Protein AF-A0A946E7L5-F1 (afdb_monomer_lite)

Secondary structure (DSSP, 8-state):
-TTSTTTT--S--SEEEEEETTEEEEEE-------PPPGGGGSPPTTPPP--HHHHHHHHHHHHHTT-

Foldseek 3Di:
DCPDPCNVPPDDDQWDWDQDPNDIDTDHHPDDDDDDDDPCVPDDDPPDDDDDPVVVVVVVVVVSVVVD

Radius of gyration: 15.62 Å; chains: 1; bounding box: 31×29×39 Å

Sequence (68 aa):
NWCNQFSDLDAVLLEYELKQYGLRLKLRANTIEEGSIQDSSFEIPTGFKLVSIEEMVYQFEEVFKNFQ

Structure (mmCIF, N/CA/C/O backbone):
data_AF-A0A946E7L5-F1
#
_entry.id   AF-A0A946E7L5-F1
#
loop_
_atom_site.gr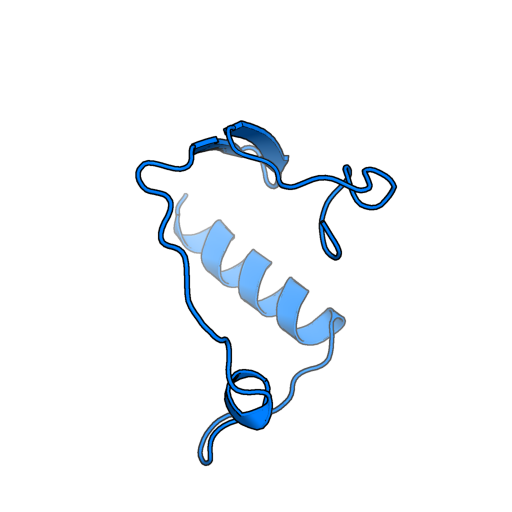oup_PDB
_atom_site.id
_atom_site.type_symbol
_atom_site.label_atom_id
_atom_site.label_alt_id
_atom_site.label_comp_id
_atom_site.label_asym_id
_atom_site.label_entity_id
_atom_site.label_seq_id
_atom_site.pdbx_PDB_ins_code
_atom_site.Cartn_x
_atom_site.Cartn_y
_atom_site.Cartn_z
_atom_site.occupancy
_atom_site.B_iso_or_equiv
_atom_site.auth_seq_id
_atom_site.auth_comp_id
_atom_site.auth_asym_id
_atom_site.auth_atom_id
_atom_site.pdbx_PDB_model_num
ATOM 1 N N . ASN A 1 1 ? 2.553 2.618 -4.815 1.00 70.25 1 ASN A N 1
ATOM 2 C CA . ASN A 1 1 ? 2.569 2.909 -3.357 1.00 70.25 1 ASN A CA 1
ATOM 3 C C . ASN A 1 1 ? 1.173 3.243 -2.819 1.00 70.25 1 ASN A C 1
ATOM 5 O O . ASN A 1 1 ? 0.983 4.229 -2.126 1.00 70.25 1 ASN A O 1
ATOM 9 N N . TRP A 1 2 ? 0.175 2.416 -3.140 1.00 62.31 2 TRP A N 1
ATOM 10 C CA . TRP A 1 2 ? -1.251 2.776 -3.082 1.00 62.31 2 TRP A CA 1
ATOM 11 C C . TRP A 1 2 ? -1.847 3.035 -1.686 1.00 62.31 2 TRP A C 1
ATOM 13 O O . TRP A 1 2 ? -2.882 3.680 -1.590 1.00 62.31 2 TRP A O 1
ATOM 23 N N . CYS A 1 3 ? -1.212 2.557 -0.612 1.00 67.19 3 CYS A N 1
ATOM 24 C CA . CYS A 1 3 ? -1.741 2.636 0.754 1.00 67.19 3 CYS A CA 1
ATOM 25 C C . CYS A 1 3 ? -0.833 3.401 1.735 1.00 67.19 3 CYS A C 1
ATOM 27 O O . CYS A 1 3 ? -0.947 3.230 2.948 1.00 67.19 3 CYS A O 1
ATOM 29 N N . ASN A 1 4 ? 0.100 4.220 1.240 1.00 76.50 4 ASN A N 1
ATOM 30 C CA . ASN A 1 4 ? 0.988 5.011 2.091 1.00 76.50 4 ASN A CA 1
ATOM 31 C C . ASN A 1 4 ? 1.205 6.430 1.540 1.00 76.50 4 ASN A C 1
ATOM 33 O O . ASN A 1 4 ? 0.753 6.763 0.450 1.00 76.50 4 ASN A O 1
ATOM 37 N N . GLN A 1 5 ? 1.916 7.264 2.304 1.00 80.38 5 GLN A N 1
ATOM 38 C CA . GLN A 1 5 ? 2.178 8.681 1.998 1.00 80.38 5 GLN A CA 1
ATOM 39 C C . GLN A 1 5 ? 2.989 8.937 0.712 1.00 80.38 5 GLN A C 1
ATOM 41 O O . GLN A 1 5 ? 3.240 10.086 0.366 1.00 80.38 5 GLN A O 1
ATOM 46 N N . PHE A 1 6 ? 3.445 7.886 0.031 1.00 86.06 6 PHE A N 1
ATOM 47 C CA . PHE A 1 6 ? 4.208 7.964 -1.211 1.00 86.06 6 PHE A CA 1
ATOM 48 C C . PHE A 1 6 ? 3.353 7.575 -2.427 1.00 86.06 6 PHE A C 1
ATOM 50 O O . PHE A 1 6 ? 3.906 7.168 -3.449 1.00 86.06 6 PHE A O 1
ATOM 57 N N . SER A 1 7 ? 2.019 7.656 -2.320 1.00 85.75 7 SER A N 1
ATOM 58 C CA . SER A 1 7 ? 1.052 7.291 -3.370 1.00 85.75 7 SER A CA 1
ATOM 59 C C . SER A 1 7 ? 1.331 7.942 -4.719 1.00 85.75 7 SER A C 1
ATOM 61 O O . SER A 1 7 ? 1.157 7.289 -5.743 1.00 85.75 7 SER A O 1
ATOM 63 N N . ASP A 1 8 ? 1.816 9.181 -4.702 1.00 88.38 8 ASP A N 1
ATOM 64 C CA . ASP A 1 8 ? 2.052 10.001 -5.896 1.00 88.38 8 ASP A CA 1
ATOM 65 C C . ASP A 1 8 ? 3.367 9.649 -6.608 1.00 88.38 8 ASP A C 1
ATOM 67 O O . ASP A 1 8 ? 3.677 10.172 -7.677 1.00 88.38 8 ASP A O 1
ATOM 71 N N . LEU A 1 9 ? 4.172 8.776 -6.001 1.00 88.44 9 LEU A N 1
ATOM 72 C CA . LEU A 1 9 ? 5.461 8.366 -6.527 1.00 88.44 9 LEU A CA 1
ATOM 73 C C . LEU A 1 9 ? 5.264 7.194 -7.496 1.00 88.44 9 LEU A C 1
ATOM 75 O O . LEU A 1 9 ? 4.974 6.072 -7.067 1.00 88.44 9 LEU A O 1
ATOM 79 N N . ASP A 1 10 ? 5.467 7.452 -8.789 1.00 86.69 10 ASP A N 1
ATOM 80 C CA . ASP A 1 10 ? 5.445 6.443 -9.858 1.00 86.69 10 ASP A CA 1
ATOM 81 C C . ASP A 1 10 ? 6.772 5.663 -9.921 1.00 86.69 10 ASP A C 1
ATOM 83 O O . ASP A 1 10 ? 7.517 5.687 -10.899 1.00 86.69 10 ASP A O 1
ATOM 87 N N . ALA A 1 11 ? 7.132 5.046 -8.794 1.00 86.75 11 ALA A N 1
ATOM 88 C CA . ALA A 1 11 ? 8.279 4.154 -8.678 1.00 86.75 11 ALA A CA 1
ATOM 89 C C . ALA A 1 11 ? 8.099 3.162 -7.520 1.00 86.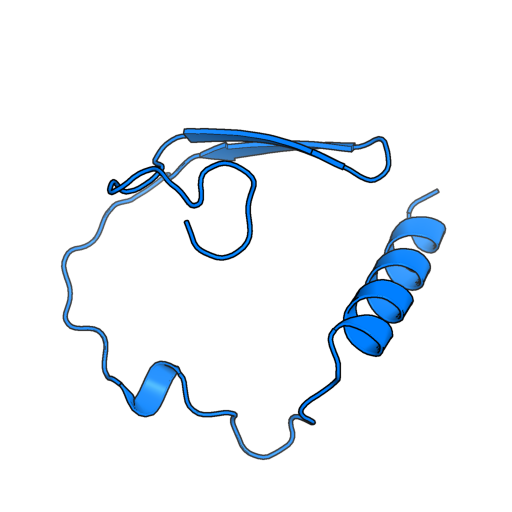75 11 ALA A C 1
ATOM 91 O O . ALA A 1 11 ? 7.225 3.305 -6.656 1.00 86.75 11 ALA A O 1
ATOM 92 N N . VAL A 1 12 ? 8.966 2.151 -7.485 1.00 86.06 12 VAL A N 1
ATOM 93 C CA . VAL A 1 12 ? 8.987 1.123 -6.440 1.00 86.06 12 VAL A CA 1
ATOM 94 C C . VAL A 1 12 ? 9.867 1.574 -5.273 1.00 86.06 12 VAL A C 1
ATOM 96 O O . VAL A 1 12 ? 11.030 1.931 -5.458 1.00 86.06 12 VAL A O 1
ATOM 99 N N . LEU A 1 13 ? 9.324 1.539 -4.053 1.00 89.62 13 LEU A N 1
ATOM 100 C CA . LEU A 1 13 ? 10.080 1.854 -2.840 1.00 89.62 13 LEU A CA 1
ATOM 101 C C . LEU A 1 13 ? 10.965 0.670 -2.432 1.00 89.62 13 LEU A C 1
ATOM 103 O O . LEU A 1 13 ? 10.460 -0.410 -2.139 1.00 89.62 13 LEU A O 1
ATOM 107 N N . LEU A 1 14 ? 12.279 0.893 -2.354 1.00 91.50 14 LEU A N 1
ATOM 108 C CA . LEU A 1 14 ? 13.243 -0.110 -1.875 1.00 91.50 14 LEU A CA 1
ATOM 109 C C . LEU A 1 14 ? 13.623 0.077 -0.401 1.00 91.50 14 LEU A C 1
ATOM 111 O O . LEU A 1 14 ? 13.979 -0.883 0.275 1.00 91.50 14 LEU A O 1
ATOM 115 N N . GLU A 1 15 ? 13.537 1.298 0.120 1.00 92.94 15 GLU A N 1
ATOM 116 C CA . GLU A 1 15 ? 13.696 1.592 1.543 1.00 92.94 15 GLU A CA 1
ATOM 117 C C . GLU A 1 15 ? 12.825 2.801 1.895 1.00 92.94 15 GLU A C 1
ATOM 119 O O . GLU A 1 15 ? 12.828 3.798 1.173 1.00 92.94 15 GLU A O 1
ATOM 124 N N . TYR A 1 16 ? 12.070 2.716 2.989 1.00 90.06 16 TYR A N 1
ATOM 125 C CA . TYR A 1 16 ? 11.304 3.843 3.514 1.00 90.06 16 TYR A CA 1
ATOM 126 C C . TYR A 1 16 ? 11.037 3.694 5.013 1.00 90.06 16 TYR A C 1
ATOM 128 O O . TYR A 1 16 ? 11.134 2.611 5.595 1.00 90.06 16 TYR A O 1
ATOM 136 N N . GLU A 1 17 ? 10.708 4.814 5.648 1.00 90.31 17 GLU A N 1
ATOM 137 C CA . GLU A 1 17 ? 10.398 4.880 7.070 1.00 90.31 17 GLU A CA 1
ATOM 138 C C . GLU A 1 17 ? 9.008 5.475 7.285 1.00 90.31 17 GLU A C 1
ATOM 140 O O . GLU A 1 17 ? 8.633 6.456 6.639 1.00 90.31 17 GLU A O 1
ATOM 145 N N . LEU A 1 18 ? 8.259 4.890 8.217 1.00 87.19 18 LEU A N 1
ATOM 146 C CA . LEU A 1 18 ? 6.959 5.375 8.659 1.00 87.19 18 LEU A CA 1
ATOM 147 C C . LEU A 1 18 ? 6.964 5.588 10.172 1.00 87.19 18 LEU A C 1
ATOM 149 O O . LEU A 1 18 ? 7.553 4.811 10.926 1.00 87.19 18 LEU A O 1
ATOM 153 N N . LYS A 1 19 ? 6.255 6.626 10.615 1.00 85.44 19 LYS A N 1
ATOM 154 C CA . LYS A 1 19 ? 5.929 6.845 12.026 1.00 85.44 19 LYS A CA 1
ATOM 155 C C . LYS A 1 19 ? 4.421 6.734 12.186 1.00 85.44 19 LYS A C 1
ATOM 157 O O . LYS A 1 19 ? 3.702 7.618 11.731 1.00 85.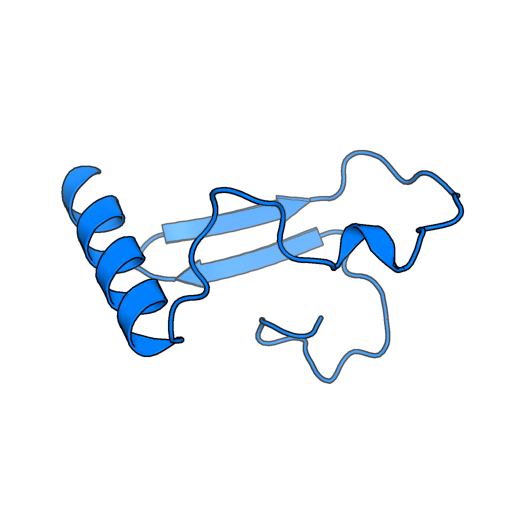44 19 LYS A O 1
ATOM 162 N N . GLN A 1 20 ? 3.949 5.648 12.787 1.00 79.75 20 GLN A N 1
ATOM 163 C CA . GLN A 1 20 ? 2.523 5.408 13.028 1.00 79.75 20 GLN A CA 1
ATOM 164 C C . GLN A 1 20 ? 2.330 4.724 14.377 1.00 79.75 20 GLN A C 1
ATOM 166 O O . GLN A 1 20 ? 3.173 3.932 14.789 1.00 79.75 20 GLN A O 1
ATOM 171 N N . TYR A 1 21 ? 1.238 5.055 15.072 1.00 76.69 21 TYR A N 1
ATOM 172 C CA . TYR A 1 21 ? 0.889 4.476 16.378 1.00 76.69 21 TYR A CA 1
ATOM 173 C C . TYR A 1 21 ? 2.019 4.564 17.426 1.00 76.69 21 TYR A C 1
ATOM 175 O O . TYR A 1 21 ? 2.207 3.665 18.235 1.00 76.69 21 TYR A O 1
ATOM 183 N N . GLY A 1 22 ? 2.827 5.632 17.383 1.00 80.69 22 GLY A N 1
ATOM 184 C CA . GLY A 1 22 ? 3.997 5.803 18.260 1.00 80.69 22 GLY A CA 1
ATOM 185 C C . GLY A 1 22 ? 5.209 4.928 17.905 1.00 80.69 22 GLY A C 1
ATOM 186 O O . GLY A 1 22 ? 6.260 5.061 18.529 1.00 80.69 22 GLY A O 1
ATOM 187 N N . LEU A 1 23 ? 5.101 4.083 16.878 1.00 80.38 23 LEU A N 1
ATOM 188 C CA . LEU A 1 23 ? 6.159 3.201 16.400 1.00 80.38 23 LEU A CA 1
ATOM 189 C C . LEU A 1 23 ? 6.901 3.825 15.215 1.00 80.38 23 LEU A C 1
ATOM 191 O O . LEU A 1 23 ? 6.312 4.469 14.344 1.00 80.38 23 LEU A O 1
ATOM 195 N N . ARG A 1 24 ? 8.216 3.596 15.168 1.00 88.38 24 ARG A N 1
ATOM 196 C CA . ARG A 1 24 ? 9.072 3.915 14.020 1.00 88.38 24 ARG A CA 1
ATOM 197 C C . ARG A 1 24 ? 9.333 2.631 13.238 1.00 88.38 24 ARG A C 1
ATOM 199 O O . ARG A 1 24 ? 10.115 1.790 13.674 1.00 88.38 24 ARG A O 1
ATOM 206 N N . LEU A 1 25 ? 8.688 2.495 12.087 1.00 86.31 25 LEU A N 1
ATOM 207 C CA . LEU A 1 25 ? 8.817 1.338 11.208 1.00 86.31 25 LEU A CA 1
ATOM 208 C C . LEU A 1 25 ? 9.808 1.664 10.092 1.00 86.31 25 LEU A C 1
ATOM 210 O O . LEU A 1 25 ? 9.555 2.558 9.285 1.00 86.31 25 LEU A O 1
ATOM 214 N N . LYS A 1 26 ? 10.926 0.937 10.032 1.00 91.25 26 LYS A N 1
ATOM 215 C CA . LYS A 1 26 ? 11.873 1.003 8.914 1.00 91.25 26 LYS A CA 1
ATOM 216 C C . LYS A 1 26 ? 11.695 -0.231 8.036 1.00 91.25 26 LYS A C 1
ATOM 218 O O . LYS A 1 26 ? 11.932 -1.345 8.496 1.00 91.25 26 LYS A O 1
ATOM 223 N N . LEU A 1 27 ? 11.304 -0.023 6.783 1.00 89.38 27 LEU A N 1
ATOM 224 C CA . LEU A 1 27 ? 11.105 -1.085 5.804 1.00 89.38 27 LEU A CA 1
ATOM 225 C C . LEU A 1 27 ? 12.203 -1.011 4.746 1.00 89.38 27 LEU A C 1
ATOM 227 O O . LEU A 1 27 ? 12.487 0.063 4.215 1.00 89.38 27 LEU A O 1
ATOM 231 N N . ARG A 1 28 ? 12.826 -2.154 4.454 1.00 94.75 28 ARG A N 1
ATOM 232 C CA . ARG A 1 28 ? 13.895 -2.290 3.462 1.00 94.75 28 ARG A CA 1
ATOM 233 C C . ARG A 1 28 ? 13.694 -3.573 2.666 1.00 94.75 28 ARG A C 1
ATOM 235 O O . ARG A 1 28 ? 13.524 -4.641 3.251 1.00 94.75 28 ARG A O 1
ATOM 242 N N . ALA A 1 29 ? 13.743 -3.462 1.346 1.00 93.00 29 ALA A N 1
ATOM 243 C CA . ALA A 1 29 ? 13.776 -4.602 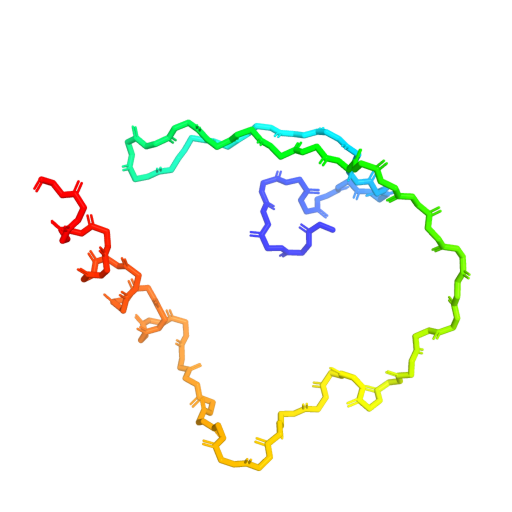0.448 1.00 93.00 29 ALA A CA 1
ATOM 244 C C . ALA A 1 29 ? 15.123 -5.325 0.593 1.00 93.00 29 ALA A C 1
ATOM 246 O O . ALA A 1 29 ? 16.187 -4.723 0.441 1.00 93.00 29 ALA A O 1
ATOM 247 N N . ASN A 1 30 ? 15.070 -6.620 0.898 1.00 94.56 30 ASN A N 1
ATOM 248 C CA . ASN A 1 30 ? 16.265 -7.457 1.030 1.00 94.56 30 ASN A CA 1
ATOM 249 C C . ASN A 1 30 ? 16.597 -8.204 -0.269 1.00 94.56 30 ASN A C 1
ATOM 251 O O . ASN A 1 30 ? 17.741 -8.602 -0.476 1.00 94.56 30 ASN A O 1
ATOM 255 N N . THR A 1 31 ? 15.608 -8.408 -1.140 1.00 92.88 31 THR A N 1
ATOM 256 C CA . THR A 1 31 ? 15.741 -9.161 -2.393 1.00 92.88 31 THR A CA 1
ATOM 257 C C . THR A 1 31 ? 14.750 -8.614 -3.416 1.00 92.88 31 THR A C 1
ATOM 259 O O . THR A 1 31 ? 13.684 -8.123 -3.040 1.00 92.88 31 THR A O 1
ATOM 262 N N . ILE A 1 32 ? 15.126 -8.666 -4.693 1.00 89.69 32 ILE A N 1
ATOM 263 C CA . ILE A 1 32 ? 14.285 -8.297 -5.832 1.00 89.69 32 ILE A CA 1
ATOM 264 C C . ILE A 1 32 ? 14.297 -9.491 -6.782 1.00 89.69 32 ILE A C 1
ATOM 266 O O . ILE A 1 32 ? 15.369 -9.938 -7.187 1.00 89.69 32 ILE A O 1
ATOM 270 N N . GLU A 1 33 ? 13.115 -9.999 -7.108 1.00 90.06 33 GLU A N 1
ATOM 271 C CA . GLU A 1 33 ? 12.925 -11.113 -8.034 1.00 90.06 33 GLU A CA 1
ATOM 272 C C . GLU A 1 33 ? 12.016 -10.656 -9.173 1.00 90.06 33 GLU A C 1
ATOM 274 O O . GLU A 1 33 ? 10.987 -10.018 -8.945 1.00 90.06 33 GLU A O 1
ATOM 279 N N . GLU A 1 34 ? 12.405 -10.972 -10.405 1.00 86.75 34 GLU A N 1
ATOM 280 C CA . GLU A 1 34 ? 11.574 -10.730 -11.579 1.00 86.75 34 GLU A CA 1
ATOM 281 C C . GLU A 1 34 ? 10.651 -11.930 -11.800 1.00 86.75 34 GLU A C 1
ATOM 283 O O . GLU A 1 34 ? 11.092 -13.079 -11.827 1.00 86.75 34 GLU A O 1
ATOM 288 N N . GLY A 1 35 ? 9.358 -11.670 -11.972 1.00 84.88 35 GLY A N 1
ATOM 289 C CA . GLY A 1 35 ? 8.367 -12.720 -12.160 1.00 84.88 35 GLY A CA 1
ATOM 290 C C . GLY A 1 35 ? 7.050 -12.185 -12.702 1.00 84.88 35 GLY A C 1
ATOM 291 O O . GLY A 1 35 ? 6.772 -10.987 -12.656 1.00 84.88 35 GLY A O 1
ATOM 292 N N . SER A 1 36 ? 6.230 -13.093 -13.230 1.00 84.75 36 SER A N 1
ATOM 293 C CA . SER A 1 36 ? 4.857 -12.783 -13.622 1.00 84.75 36 SER A CA 1
ATOM 294 C C . SER A 1 36 ? 3.945 -12.947 -12.409 1.00 84.75 36 SER A C 1
ATOM 296 O O . SER A 1 36 ? 3.917 -14.007 -11.785 1.00 84.75 36 SER A O 1
ATOM 298 N N . ILE A 1 37 ? 3.208 -11.890 -12.076 1.00 84.06 37 ILE A N 1
ATOM 299 C CA . ILE A 1 37 ? 2.151 -11.935 -11.066 1.00 84.06 37 ILE A CA 1
ATOM 300 C C . ILE A 1 37 ? 0.866 -12.358 -11.777 1.00 84.06 37 ILE A C 1
ATOM 302 O O . ILE A 1 37 ? 0.490 -11.752 -12.777 1.00 84.06 37 ILE A O 1
ATOM 306 N N . GLN A 1 38 ? 0.208 -13.405 -11.280 1.00 87.62 38 GLN A N 1
ATOM 307 C CA . GLN A 1 38 ? -1.100 -13.818 -11.790 1.00 87.62 38 GLN A CA 1
ATOM 308 C C . GLN A 1 38 ? -2.199 -12.961 -11.159 1.00 87.62 38 GLN A C 1
ATOM 310 O O . GLN A 1 38 ? -2.204 -12.798 -9.938 1.00 87.62 38 GLN A O 1
ATOM 315 N N . ASP A 1 39 ? -3.155 -12.482 -11.957 1.00 84.75 39 ASP A N 1
ATOM 316 C CA . ASP A 1 39 ? -4.269 -11.639 -11.485 1.00 84.75 39 ASP A CA 1
ATOM 317 C C . ASP A 1 39 ? -5.107 -12.310 -10.386 1.00 84.75 39 ASP A C 1
ATOM 319 O O . ASP A 1 39 ? -5.571 -11.648 -9.459 1.00 84.75 39 ASP A O 1
ATOM 323 N N . SER A 1 40 ? -5.214 -13.642 -10.417 1.00 86.62 40 SER A N 1
ATOM 324 C CA . SER A 1 40 ? -5.885 -14.435 -9.379 1.00 86.62 40 SER A CA 1
ATOM 325 C C . SER A 1 40 ? -5.262 -14.275 -7.986 1.00 86.62 40 SER A C 1
ATOM 327 O O . SER A 1 40 ? -5.902 -14.588 -6.988 1.00 86.62 40 SER A O 1
ATOM 329 N N . SER A 1 41 ? -4.030 -13.762 -7.884 1.00 81.25 41 SER A N 1
ATOM 330 C CA . SER A 1 41 ? -3.373 -13.469 -6.598 1.00 81.25 41 SER A CA 1
ATOM 331 C C . SER A 1 41 ? -4.073 -12.357 -5.811 1.00 81.25 41 SER A C 1
ATOM 333 O O . SER A 1 41 ? -3.835 -12.213 -4.614 1.00 81.25 41 SER A O 1
ATOM 335 N N . PHE A 1 42 ? -4.916 -11.561 -6.475 1.00 82.25 42 PHE A N 1
ATOM 336 C CA . PHE A 1 42 ? -5.692 -10.484 -5.863 1.00 82.25 42 PHE A CA 1
ATOM 337 C C . PHE A 1 42 ? -7.138 -10.896 -5.542 1.00 82.25 42 PHE A C 1
ATOM 339 O O . PHE A 1 42 ? -7.909 -10.082 -5.031 1.00 82.25 42 PHE A O 1
ATOM 346 N N . GLU A 1 43 ? -7.521 -12.147 -5.814 1.00 87.50 43 GLU A N 1
ATOM 347 C CA . GLU A 1 43 ? -8.826 -12.682 -5.428 1.00 87.50 43 GLU A CA 1
ATOM 348 C C . GLU A 1 43 ? -8.849 -13.042 -3.940 1.00 87.50 43 GLU A C 1
ATOM 350 O O . GLU A 1 43 ? -7.879 -13.553 -3.380 1.00 87.50 43 GLU A O 1
ATOM 355 N N . ILE A 1 44 ? -9.979 -12.784 -3.279 1.00 83.44 44 ILE A N 1
ATOM 356 C CA . ILE A 1 44 ? -10.140 -13.083 -1.854 1.00 83.44 44 ILE A CA 1
ATOM 357 C C . ILE A 1 44 ? -10.357 -14.597 -1.695 1.00 83.44 44 ILE A C 1
ATOM 359 O O . ILE A 1 44 ? -11.361 -15.112 -2.194 1.00 83.44 44 ILE A O 1
ATOM 363 N N . PRO A 1 45 ? -9.470 -15.324 -0.990 1.00 85.31 45 PRO A N 1
ATOM 364 C CA . PRO A 1 45 ? -9.598 -16.767 -0.849 1.00 85.31 45 PRO A CA 1
ATOM 365 C C . PRO A 1 45 ? -10.819 -17.161 -0.008 1.00 85.31 45 PRO A C 1
ATOM 367 O O . PRO A 1 45 ? -11.236 -16.459 0.919 1.00 85.31 45 PRO A O 1
ATOM 370 N N . THR A 1 46 ? -11.377 -18.337 -0.296 1.00 85.75 46 THR A N 1
ATOM 371 C CA . THR A 1 46 ? -12.482 -18.919 0.479 1.00 85.75 46 THR A CA 1
ATOM 372 C C . THR A 1 46 ? -12.101 -19.081 1.950 1.00 85.75 46 THR A C 1
ATOM 374 O O . THR A 1 46 ? -11.062 -19.655 2.264 1.00 85.75 46 THR A O 1
ATOM 377 N N . GLY A 1 47 ? -12.966 -18.608 2.851 1.00 87.06 47 GLY A N 1
ATOM 378 C CA . GLY A 1 47 ? -12.744 -18.638 4.303 1.00 87.06 47 GLY A CA 1
ATOM 379 C C . GLY A 1 47 ? -12.325 -17.294 4.905 1.00 87.06 47 GLY A C 1
ATOM 380 O O . GLY A 1 47 ? -12.334 -17.159 6.126 1.00 87.06 47 GLY A O 1
ATOM 381 N N . PHE A 1 48 ? -12.031 -16.289 4.077 1.00 84.81 48 PHE A N 1
ATOM 382 C CA . PHE A 1 48 ? -11.769 -14.924 4.528 1.00 84.81 48 PHE A CA 1
ATOM 383 C C . PHE A 1 48 ? -12.987 -14.027 4.305 1.00 84.81 48 PHE A C 1
ATOM 385 O O . PHE A 1 48 ? -13.715 -14.158 3.320 1.00 84.81 48 PHE A O 1
ATOM 392 N N . LYS A 1 49 ? -13.218 -13.105 5.244 1.00 84.31 49 LYS A N 1
ATOM 393 C CA . LYS A 1 49 ? -14.290 -12.112 5.164 1.00 84.31 49 LYS A CA 1
ATOM 394 C C . LYS A 1 49 ? -13.716 -10.793 4.660 1.00 84.31 49 LYS A C 1
ATOM 396 O O . LYS A 1 49 ? -12.753 -10.286 5.229 1.00 84.31 49 LYS A O 1
ATOM 401 N N . LEU A 1 50 ? -14.358 -10.209 3.652 1.00 85.25 50 LEU A N 1
ATOM 402 C CA . LEU A 1 50 ? -14.106 -8.820 3.287 1.00 85.25 50 LEU A CA 1
ATOM 403 C C . LEU A 1 50 ? -14.607 -7.904 4.413 1.00 85.25 50 LEU A C 1
ATOM 405 O O . LEU A 1 50 ? -15.780 -7.959 4.793 1.00 85.25 50 LEU A O 1
ATOM 409 N N . VAL A 1 51 ? -13.716 -7.074 4.948 1.00 87.75 51 VAL A N 1
ATOM 410 C CA . VAL A 1 51 ? -14.019 -6.098 6.003 1.00 87.75 51 VAL A CA 1
ATOM 411 C C . VAL A 1 51 ? -13.930 -4.675 5.457 1.00 87.75 51 VAL A C 1
ATOM 413 O O . VAL A 1 51 ? -13.206 -4.420 4.495 1.00 87.75 51 VAL A O 1
ATOM 416 N N . SER A 1 52 ? -14.689 -3.749 6.049 1.00 90.25 52 SER A N 1
ATOM 417 C CA . SER A 1 52 ? -14.567 -2.325 5.730 1.00 90.25 52 SER A CA 1
ATOM 418 C C . SER A 1 52 ? -13.243 -1.765 6.262 1.00 90.25 52 SER A C 1
ATOM 420 O O . SER A 1 52 ? -12.608 -2.352 7.140 1.00 90.25 52 SER A O 1
ATOM 422 N N . ILE A 1 53 ? -12.841 -0.598 5.753 1.00 84.75 53 ILE A N 1
ATOM 423 C CA . ILE A 1 53 ? -11.657 0.119 6.251 1.00 84.75 53 ILE A CA 1
ATOM 424 C C . ILE A 1 53 ? -11.805 0.428 7.749 1.00 84.75 53 ILE A C 1
ATOM 426 O O . ILE A 1 53 ? -10.851 0.282 8.502 1.00 84.75 53 ILE A O 1
ATOM 430 N N . GLU A 1 54 ? -13.006 0.807 8.188 1.00 89.62 54 GLU A N 1
ATOM 431 C CA . GLU A 1 54 ? -13.314 1.121 9.590 1.00 89.62 54 GLU A CA 1
ATOM 432 C C . GLU A 1 54 ? -13.072 -0.084 10.510 1.00 89.62 54 GLU A C 1
ATOM 434 O O . GLU A 1 54 ? -12.395 0.041 11.528 1.00 89.62 54 GLU A O 1
ATOM 439 N N . GLU A 1 55 ? -13.559 -1.264 10.113 1.00 89.94 55 GLU A N 1
ATOM 440 C CA . GLU A 1 55 ? -13.337 -2.512 10.848 1.00 89.94 55 GLU A CA 1
ATOM 441 C C . GLU A 1 55 ? -11.848 -2.881 10.871 1.00 89.94 55 GLU A C 1
ATOM 443 O O . GLU A 1 55 ? -11.317 -3.258 11.911 1.00 89.94 55 GLU A O 1
ATOM 448 N N . MET A 1 56 ? -11.144 -2.718 9.745 1.00 86.94 56 MET A N 1
ATOM 449 C CA . MET A 1 56 ? -9.701 -2.959 9.677 1.00 86.94 56 MET A CA 1
ATOM 450 C C . MET A 1 56 ? -8.930 -2.071 10.668 1.00 86.94 56 MET A C 1
ATOM 452 O O . MET A 1 56 ? -8.061 -2.569 11.383 1.00 86.94 56 MET A O 1
ATOM 456 N N . VAL A 1 57 ? -9.252 -0.774 10.733 1.00 86.81 57 VAL A N 1
ATOM 457 C CA . VAL A 1 57 ? -8.619 0.174 11.666 1.00 86.81 57 VAL A CA 1
ATOM 458 C C . VAL A 1 57 ? -8.889 -0.222 13.118 1.00 86.81 57 VAL A C 1
ATOM 460 O O . VAL A 1 57 ? -7.945 -0.275 13.904 1.00 86.81 57 VAL A O 1
ATOM 463 N N . TYR A 1 58 ? -10.134 -0.568 13.459 1.00 89.50 58 TYR A N 1
ATOM 464 C CA . TYR A 1 58 ? -10.497 -1.020 14.806 1.00 89.50 58 TYR A CA 1
ATOM 465 C C . TYR A 1 58 ? -9.674 -2.241 15.249 1.00 89.50 58 TYR A C 1
ATOM 467 O O . TYR A 1 58 ? -9.092 -2.241 16.335 1.00 89.50 58 TYR A O 1
ATOM 475 N N . GLN A 1 59 ? -9.554 -3.253 14.383 1.00 87.44 59 GLN A N 1
ATOM 476 C CA . GLN A 1 59 ? -8.774 -4.458 14.684 1.00 87.44 59 GLN A CA 1
ATOM 477 C C . GLN A 1 59 ? -7.279 -4.151 14.866 1.00 87.44 59 GLN A C 1
ATOM 479 O O . GLN A 1 59 ? -6.639 -4.710 15.759 1.00 87.44 59 GLN A O 1
ATOM 484 N N . PHE A 1 60 ? -6.711 -3.241 14.065 1.00 84.31 60 PHE A N 1
ATOM 485 C CA . PHE A 1 60 ? -5.322 -2.813 14.243 1.00 84.31 60 PHE A CA 1
ATOM 486 C C . PHE A 1 60 ? -5.096 -2.121 15.587 1.00 84.31 60 PHE A C 1
ATOM 488 O O . PHE A 1 60 ? -4.128 -2.442 16.277 1.00 84.31 60 PHE A O 1
ATOM 495 N N . GLU A 1 61 ? -5.980 -1.205 15.984 1.00 85.56 61 GLU A N 1
ATOM 496 C CA . GLU A 1 61 ? -5.872 -0.521 17.276 1.00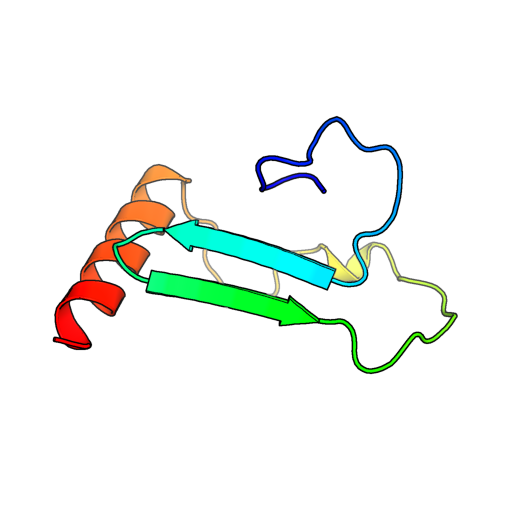 85.56 61 GLU A CA 1
ATOM 497 C C . GLU A 1 61 ? -5.927 -1.499 18.455 1.00 85.56 61 GLU A C 1
ATOM 499 O O . GLU A 1 61 ? -5.122 -1.380 19.380 1.00 85.56 61 GLU A O 1
ATOM 504 N N . GLU A 1 62 ? -6.821 -2.490 18.415 1.00 87.94 62 GLU A N 1
ATOM 505 C CA . GLU A 1 62 ? -6.906 -3.530 19.450 1.00 87.94 62 GLU A CA 1
ATOM 506 C C . GLU A 1 62 ? -5.626 -4.367 19.534 1.00 87.94 62 GLU A C 1
ATOM 508 O O . GLU A 1 62 ? -5.105 -4.610 20.624 1.00 87.94 62 GLU A O 1
ATOM 513 N N . VAL A 1 63 ? -5.067 -4.767 18.390 1.00 84.94 63 VAL A N 1
ATOM 514 C CA . VAL A 1 63 ? -3.794 -5.496 18.343 1.00 84.94 63 VAL A CA 1
ATOM 515 C C . VAL A 1 63 ? -2.654 -4.648 18.917 1.00 84.94 63 VAL A C 1
ATOM 517 O O . VAL A 1 63 ? -1.879 -5.146 19.733 1.00 84.94 63 VAL A O 1
ATOM 520 N N . PHE A 1 64 ? -2.563 -3.364 18.557 1.00 80.75 64 PHE A N 1
ATOM 521 C CA . PHE A 1 64 ? -1.483 -2.487 19.019 1.00 80.75 64 PHE A CA 1
ATOM 522 C C . PHE A 1 64 ? -1.547 -2.148 20.512 1.00 80.75 64 PHE A C 1
ATOM 524 O O . PHE A 1 64 ? -0.493 -2.056 21.141 1.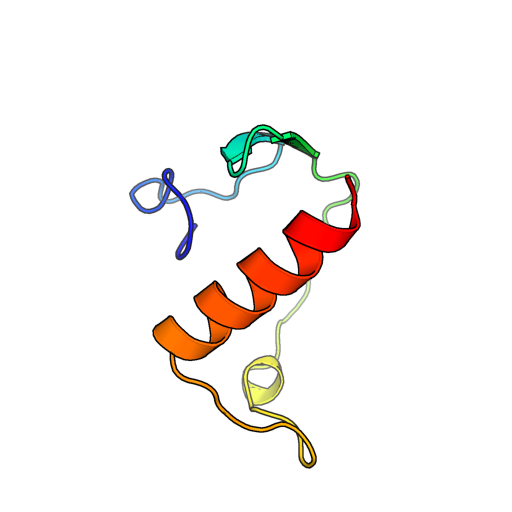00 80.75 64 PHE A O 1
ATOM 531 N N . LYS A 1 65 ? -2.742 -2.036 21.108 1.00 81.12 65 LYS A N 1
ATOM 532 C CA . LYS A 1 65 ? -2.896 -1.859 22.567 1.00 81.12 65 LYS A CA 1
ATOM 533 C C . LYS A 1 65 ? -2.293 -3.013 23.373 1.00 81.12 65 LYS A C 1
ATOM 535 O O . LYS A 1 65 ? -1.802 -2.789 24.471 1.00 81.12 65 LYS A O 1
ATOM 540 N N . ASN A 1 66 ? -2.312 -4.234 22.835 1.00 74.75 66 ASN A N 1
ATOM 541 C CA . ASN A 1 66 ? -1.813 -5.425 23.530 1.00 74.75 66 ASN A CA 1
ATOM 542 C C . ASN A 1 66 ? -0.280 -5.566 23.513 1.00 74.75 66 ASN A C 1
ATOM 544 O O . ASN A 1 66 ? 0.252 -6.444 24.188 1.00 74.75 66 ASN A O 1
ATOM 548 N N . PHE A 1 67 ? 0.438 -4.732 22.754 1.00 70.25 67 PHE A N 1
ATOM 549 C CA . PHE A 1 67 ? 1.907 -4.712 22.733 1.00 70.25 67 PHE A CA 1
ATOM 550 C C . PHE A 1 67 ? 2.520 -3.750 23.767 1.00 70.25 67 PHE A C 1
ATOM 552 O O . PHE A 1 67 ? 3.716 -3.456 23.686 1.00 70.25 67 PHE A O 1
ATOM 559 N N . GLN A 1 68 ? 1.709 -3.245 24.703 1.00 54.00 68 GLN A N 1
ATOM 560 C CA . GLN A 1 68 ? 2.105 -2.287 25.735 1.00 54.00 68 GLN A CA 1
ATOM 561 C C . GLN A 1 68 ? 2.564 -2.957 27.035 1.00 54.00 68 GLN A C 1
ATOM 563 O O . GLN A 1 68 ? 1.954 -3.974 27.435 1.00 54.00 68 GLN A O 1
#

pLDDT: mean 84.74, std 7.09, range [54.0, 94.75]